Protein AF-A0A7W6RPS6-F1 (afdb_monomer_lite)

Secondary structure (DSSP, 8-state):
-HHHHHHHHHHHHHHTTS-STT-HHHHIIIIIHHHHHHHHHHHHH-BTBEEEEES-SSS--SS-EEEEE-TTT-SBTTB-

Structure (mmCIF, N/CA/C/O backbone):
data_AF-A0A7W6RPS6-F1
#
_entry.id   AF-A0A7W6RPS6-F1
#
loop_
_atom_site.group_PDB
_atom_site.id
_atom_site.type_symbol
_atom_site.label_atom_id
_atom_site.label_alt_id
_atom_site.label_comp_id
_atom_site.label_asym_id
_atom_site.label_entity_id
_atom_site.label_seq_id
_atom_site.pdbx_PDB_ins_code
_atom_site.Cartn_x
_atom_site.Cartn_y
_atom_site.Cartn_z
_atom_site.occupancy
_atom_site.B_iso_or_equiv
_atom_site.auth_seq_id
_atom_site.auth_comp_id
_atom_site.auth_asym_id
_atom_site.auth_atom_id
_atom_site.pdbx_PDB_model_num
ATOM 1 N N . MET A 1 1 ? -3.761 -8.875 -8.751 1.00 86.81 1 MET A N 1
ATOM 2 C CA . MET A 1 1 ? -4.265 -7.495 -8.571 1.00 86.81 1 MET A CA 1
ATOM 3 C C . MET A 1 1 ? -5.751 -7.378 -8.241 1.00 86.81 1 MET A C 1
ATOM 5 O O . MET A 1 1 ? -6.096 -6.567 -7.390 1.00 86.81 1 MET A O 1
ATOM 9 N N . ARG A 1 2 ? -6.656 -8.162 -8.851 1.00 91.81 2 ARG A N 1
ATOM 10 C CA . ARG A 1 2 ? -8.088 -8.130 -8.487 1.00 91.81 2 ARG A CA 1
ATOM 11 C C . ARG A 1 2 ? -8.341 -8.428 -7.000 1.00 91.81 2 ARG A C 1
ATOM 13 O O . ARG A 1 2 ? -9.101 -7.713 -6.359 1.00 91.81 2 ARG A O 1
ATOM 20 N N . ASN A 1 3 ? -7.727 -9.481 -6.463 1.00 95.12 3 ASN A N 1
ATOM 21 C CA . ASN A 1 3 ? -8.000 -9.952 -5.101 1.00 95.12 3 ASN A CA 1
ATOM 22 C C . ASN A 1 3 ? -7.493 -8.971 -4.041 1.00 95.12 3 ASN A C 1
ATOM 24 O O . ASN A 1 3 ? -8.135 -8.768 -3.019 1.00 95.12 3 ASN A O 1
ATOM 28 N N . GLU A 1 4 ? -6.371 -8.320 -4.312 1.00 94.06 4 GLU A N 1
ATOM 29 C CA . GLU A 1 4 ? -5.762 -7.315 -3.454 1.00 94.06 4 GLU A CA 1
ATOM 30 C C . GLU A 1 4 ? -6.634 -6.055 -3.374 1.00 94.06 4 GLU A C 1
ATOM 32 O O . GLU A 1 4 ? -6.833 -5.524 -2.284 1.00 94.06 4 GLU A O 1
ATOM 37 N N . LEU A 1 5 ? -7.215 -5.615 -4.499 1.00 93.38 5 LEU A N 1
ATOM 38 C CA . LEU A 1 5 ? -8.171 -4.501 -4.515 1.00 93.38 5 LEU A CA 1
ATOM 39 C C . LEU A 1 5 ? -9.461 -4.847 -3.767 1.00 93.38 5 LEU A C 1
ATOM 41 O O . LEU A 1 5 ? -9.957 -4.026 -3.001 1.00 93.38 5 LEU A O 1
ATOM 45 N N . LEU A 1 6 ? -9.983 -6.064 -3.953 1.00 96.50 6 LEU A N 1
ATOM 46 C CA . LEU A 1 6 ? -11.169 -6.528 -3.229 1.00 96.50 6 LEU A CA 1
ATOM 47 C C . LEU A 1 6 ? -10.926 -6.609 -1.727 1.00 96.50 6 LEU A C 1
ATOM 49 O O . LEU A 1 6 ? -11.783 -6.188 -0.959 1.00 96.50 6 LEU A O 1
ATOM 53 N N . ARG A 1 7 ? -9.756 -7.101 -1.312 1.00 96.56 7 ARG A N 1
ATOM 54 C CA . ARG A 1 7 ? -9.362 -7.143 0.094 1.00 96.56 7 ARG A CA 1
ATOM 55 C C . ARG A 1 7 ? -9.378 -5.747 0.713 1.00 96.56 7 ARG A C 1
ATOM 57 O O . ARG A 1 7 ? -9.999 -5.547 1.750 1.00 96.56 7 ARG A O 1
ATOM 64 N N . ILE A 1 8 ? -8.737 -4.781 0.048 1.00 96.06 8 ILE A N 1
ATOM 65 C CA . ILE A 1 8 ? -8.722 -3.390 0.511 1.00 96.06 8 ILE A CA 1
ATOM 66 C C . ILE A 1 8 ? -10.150 -2.854 0.587 1.00 96.06 8 ILE A C 1
ATOM 68 O O . ILE A 1 8 ? -10.550 -2.384 1.641 1.00 96.06 8 ILE A O 1
ATOM 72 N N . ALA A 1 9 ? -10.944 -2.974 -0.477 1.00 94.88 9 ALA A N 1
ATOM 73 C CA . ALA A 1 9 ? -12.314 -2.465 -0.492 1.00 94.88 9 ALA A CA 1
ATOM 74 C C . ALA A 1 9 ? -13.209 -3.090 0.597 1.00 94.88 9 ALA A C 1
ATOM 76 O O . ALA A 1 9 ? -14.039 -2.390 1.171 1.00 94.88 9 ALA A O 1
ATOM 77 N N . ALA A 1 10 ? -13.034 -4.382 0.884 1.00 96.88 10 ALA A N 1
ATOM 78 C CA . ALA A 1 10 ? -13.832 -5.107 1.868 1.00 96.88 10 ALA A CA 1
ATOM 79 C C . ALA A 1 10 ? -13.452 -4.772 3.317 1.00 96.88 10 ALA A C 1
ATOM 81 O O . ALA A 1 10 ? -14.333 -4.628 4.157 1.00 96.88 10 ALA A O 1
ATOM 82 N N . GLU A 1 11 ? -12.157 -4.653 3.619 1.00 97.06 11 GLU A N 1
ATOM 83 C CA . GLU A 1 11 ? -11.673 -4.475 4.994 1.00 97.06 11 GLU A CA 1
ATOM 84 C C . GLU A 1 11 ? -11.576 -2.989 5.403 1.00 97.06 11 GLU A C 1
ATOM 86 O O . GLU A 1 11 ? -11.589 -2.667 6.591 1.00 97.06 11 GLU A O 1
ATOM 91 N N . PHE A 1 12 ? -11.484 -2.054 4.449 1.00 94.25 12 PHE A N 1
ATOM 92 C CA . PHE A 1 12 ? -11.097 -0.666 4.738 1.00 94.25 12 PHE A CA 1
ATOM 93 C C . PHE A 1 12 ? -12.052 0.073 5.683 1.00 94.25 12 PHE A C 1
ATOM 95 O O . PHE A 1 12 ? -11.606 0.728 6.624 1.00 94.25 12 PHE A O 1
ATOM 102 N N . THR A 1 13 ? -13.364 -0.039 5.485 1.00 92.06 13 THR A N 1
ATOM 103 C CA . THR A 1 13 ? -14.348 0.664 6.327 1.00 92.06 13 THR A CA 1
ATOM 104 C C . THR A 1 13 ? -14.320 0.194 7.779 1.00 92.06 13 THR A C 1
ATOM 106 O O . THR A 1 13 ? -14.494 1.003 8.685 1.00 92.06 13 THR A O 1
ATOM 109 N N . THR A 1 14 ? -14.060 -1.090 8.019 1.00 96.69 14 THR A N 1
ATOM 110 C CA . THR A 1 14 ? -13.985 -1.656 9.371 1.00 96.69 14 THR A CA 1
ATOM 111 C C . THR A 1 14 ? -12.630 -1.433 10.033 1.00 96.69 14 THR A C 1
ATOM 113 O O . THR A 1 14 ? -12.567 -1.183 11.234 1.00 96.69 14 THR A O 1
ATOM 116 N N . GLU A 1 15 ? -11.537 -1.510 9.275 1.00 97.25 15 GLU A N 1
ATOM 117 C CA . GLU A 1 15 ? -10.186 -1.353 9.825 1.00 97.25 15 GLU A CA 1
ATOM 118 C C . GLU A 1 15 ? -9.853 0.111 10.133 1.00 97.25 15 GLU A C 1
ATOM 120 O O . GLU A 1 15 ? -9.140 0.382 11.094 1.00 97.25 15 GLU A O 1
ATOM 125 N N . THR A 1 16 ? -10.434 1.064 9.396 1.00 96.00 16 THR A N 1
ATOM 126 C CA . THR A 1 16 ? -10.258 2.509 9.652 1.00 96.00 16 THR A CA 1
ATOM 127 C C . THR A 1 16 ? -10.890 2.998 10.955 1.00 96.00 16 THR A C 1
ATOM 129 O O . THR A 1 16 ? -10.535 4.073 11.432 1.00 96.00 16 THR A O 1
ATOM 132 N N . ALA A 1 17 ? -11.790 2.213 11.556 1.00 95.56 17 ALA A N 1
ATOM 133 C CA . ALA A 1 17 ? -12.322 2.472 12.894 1.00 95.56 17 ALA A CA 1
ATOM 134 C C . ALA A 1 17 ? -11.346 2.077 14.021 1.00 95.56 17 ALA A C 1
ATOM 136 O O . ALA A 1 17 ? -11.580 2.418 15.179 1.00 95.56 17 ALA A O 1
ATOM 137 N N . LYS A 1 18 ? -10.279 1.340 13.695 1.00 95.94 18 LYS A N 1
ATOM 138 C CA . LYS A 1 18 ? -9.224 0.915 14.622 1.00 95.94 18 LYS A CA 1
ATOM 139 C C . LYS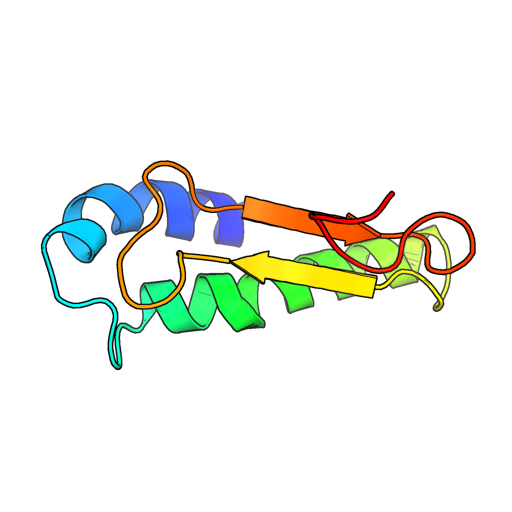 A 1 18 ? -7.989 1.791 14.438 1.00 95.94 18 LYS A C 1
ATOM 141 O O . LYS A 1 18 ? -7.824 2.441 13.404 1.00 95.94 18 LYS A O 1
ATOM 146 N N . ASP A 1 19 ? -7.076 1.744 15.403 1.00 95.44 19 ASP A N 1
ATOM 147 C CA . ASP A 1 19 ? -5.774 2.387 15.248 1.00 95.44 19 ASP A CA 1
ATOM 148 C C . ASP A 1 19 ? -5.014 1.817 14.047 1.00 95.44 19 ASP A C 1
ATOM 150 O O . ASP A 1 19 ? -5.076 0.625 13.739 1.00 95.44 19 ASP A O 1
ATOM 154 N N . ILE A 1 20 ? -4.301 2.699 13.347 1.00 96.38 20 ILE A N 1
ATOM 155 C CA . ILE A 1 20 ? -3.500 2.328 12.175 1.00 96.38 20 ILE A CA 1
ATOM 156 C C . ILE A 1 20 ? -2.200 1.611 12.569 1.00 96.38 20 ILE A C 1
ATOM 158 O O . ILE A 1 20 ? -1.626 0.873 11.763 1.00 96.38 20 ILE A O 1
ATOM 162 N N . THR A 1 21 ? -1.718 1.851 13.790 1.00 94.81 21 THR A N 1
ATOM 163 C CA . THR A 1 21 ? -0.518 1.219 14.344 1.00 94.81 21 THR A CA 1
ATOM 164 C C . THR A 1 21 ? -0.749 -0.282 14.462 1.00 94.81 21 THR A C 1
ATOM 166 O O . THR A 1 21 ? -1.785 -0.712 14.955 1.00 94.81 21 THR A O 1
ATOM 169 N N . ASP A 1 22 ? 0.192 -1.074 13.945 1.00 93.88 22 ASP A N 1
ATOM 170 C CA . ASP A 1 22 ? 0.133 -2.544 13.897 1.00 93.88 22 ASP A CA 1
ATOM 171 C C . ASP A 1 22 ? -1.113 -3.138 13.209 1.00 93.88 22 ASP A C 1
ATOM 173 O O . ASP A 1 22 ? -1.391 -4.335 13.302 1.00 93.88 22 ASP A O 1
ATOM 177 N N . ASN A 1 23 ? -1.844 -2.328 12.436 1.00 97.44 23 ASN A N 1
ATOM 178 C CA . ASN A 1 23 ? -3.005 -2.791 11.695 1.00 97.44 23 ASN A CA 1
ATOM 179 C C . ASN A 1 23 ? -2.600 -3.629 10.470 1.00 97.44 23 ASN A C 1
ATOM 181 O O . ASN A 1 23 ? -1.859 -3.173 9.590 1.00 97.44 23 ASN A O 1
ATOM 185 N N . ALA A 1 24 ? -3.140 -4.846 10.373 1.00 97.94 24 ALA A N 1
ATOM 186 C CA . ALA A 1 24 ? -2.803 -5.792 9.312 1.00 97.94 24 ALA A CA 1
ATOM 187 C C . ALA A 1 24 ? -3.173 -5.287 7.906 1.00 97.94 24 ALA A C 1
ATOM 189 O O . ALA A 1 24 ? -2.409 -5.491 6.955 1.00 97.94 24 ALA A O 1
ATOM 190 N N . LEU A 1 25 ? -4.311 -4.600 7.757 1.00 97.88 25 LEU A N 1
ATOM 191 C CA . LEU A 1 25 ? -4.695 -4.006 6.479 1.00 97.88 25 LEU A CA 1
ATOM 192 C C . LEU A 1 25 ? -3.799 -2.813 6.142 1.00 97.88 25 LEU A C 1
ATOM 194 O O . LEU A 1 25 ? -3.366 -2.685 4.997 1.00 97.88 25 LEU A O 1
ATOM 198 N N . ALA A 1 26 ? -3.460 -1.967 7.118 1.00 97.81 26 ALA A N 1
ATOM 199 C CA . ALA A 1 26 ? -2.537 -0.857 6.890 1.00 97.81 26 ALA A CA 1
ATOM 200 C C . ALA A 1 26 ? -1.161 -1.358 6.418 1.00 97.81 26 ALA A C 1
ATOM 202 O O . ALA A 1 26 ? -0.607 -0.832 5.448 1.00 97.81 26 ALA A O 1
ATOM 203 N N . ALA A 1 27 ? -0.627 -2.412 7.042 1.00 97.81 27 ALA A N 1
ATOM 204 C CA . ALA A 1 27 ? 0.609 -3.062 6.609 1.00 97.81 27 ALA A CA 1
ATOM 205 C C . ALA A 1 27 ? 0.487 -3.630 5.184 1.00 97.81 27 ALA A C 1
ATOM 207 O O . ALA A 1 27 ? 1.387 -3.451 4.356 1.00 97.81 27 ALA A O 1
ATOM 208 N N . PHE A 1 28 ? -0.650 -4.250 4.862 1.00 98.19 28 PHE A N 1
ATOM 209 C CA . PHE A 1 28 ? -0.918 -4.762 3.522 1.00 98.19 28 PHE A CA 1
ATOM 210 C C . PHE A 1 28 ? -0.972 -3.650 2.466 1.00 98.19 28 PHE A C 1
ATOM 212 O O . PHE A 1 28 ? -0.332 -3.776 1.425 1.00 98.19 28 PHE A O 1
ATOM 219 N N . VAL A 1 29 ? -1.664 -2.540 2.725 1.00 97.75 29 VAL A N 1
ATOM 220 C CA . VAL A 1 29 ? -1.705 -1.382 1.813 1.00 97.75 29 VAL A CA 1
ATOM 221 C C . VAL A 1 29 ? -0.318 -0.755 1.656 1.00 97.75 29 VAL A C 1
ATOM 223 O O . VAL A 1 29 ? 0.036 -0.314 0.565 1.00 97.75 29 VAL A O 1
ATOM 226 N N . ARG A 1 30 ?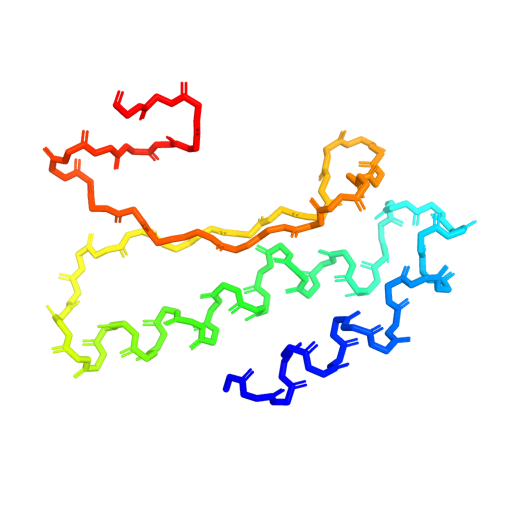 0.490 -0.727 2.720 1.00 97.00 30 ARG A N 1
ATOM 227 C CA . ARG A 1 30 ? 1.833 -0.133 2.694 1.00 97.00 30 ARG A CA 1
ATOM 228 C C . ARG A 1 30 ? 2.859 -0.985 1.942 1.00 97.00 30 ARG A C 1
ATOM 230 O O . ARG A 1 30 ? 3.734 -0.425 1.287 1.00 97.00 30 ARG A O 1
ATOM 237 N N . HIS A 1 31 ? 2.759 -2.313 2.015 1.00 97.38 31 HIS A N 1
ATOM 238 C CA . HIS A 1 31 ? 3.798 -3.215 1.497 1.00 97.38 31 HIS A CA 1
ATOM 239 C C . HIS A 1 31 ? 3.269 -4.299 0.553 1.00 97.38 31 HIS A C 1
ATOM 241 O O . HIS A 1 31 ? 3.827 -4.500 -0.525 1.00 97.38 31 HIS A O 1
ATOM 247 N N . GLY A 1 32 ? 2.181 -4.977 0.920 1.00 97.69 32 GLY A N 1
ATOM 248 C CA . GLY A 1 32 ? 1.624 -6.094 0.151 1.00 97.69 32 GLY A CA 1
ATOM 249 C C . GLY A 1 32 ? 1.058 -5.673 -1.205 1.00 97.69 32 GLY A C 1
ATOM 250 O O . GLY A 1 32 ? 1.524 -6.141 -2.243 1.00 97.69 32 GLY A O 1
ATOM 251 N N . ALA A 1 33 ? 0.091 -4.754 -1.218 1.00 97.50 33 ALA A N 1
ATOM 252 C CA . ALA A 1 33 ? -0.533 -4.290 -2.457 1.00 97.50 33 ALA A CA 1
ATOM 253 C C . ALA A 1 33 ? 0.472 -3.631 -3.428 1.00 97.50 33 ALA A C 1
ATOM 255 O O . ALA A 1 33 ? 0.458 -3.984 -4.609 1.00 97.50 33 ALA A O 1
ATOM 256 N N . PRO A 1 34 ? 1.404 -2.767 -2.976 1.00 97.75 34 PRO A N 1
ATOM 257 C CA . PRO A 1 34 ? 2.477 -2.247 -3.825 1.00 97.75 34 PRO A CA 1
ATOM 258 C C . PRO A 1 34 ? 3.369 -3.336 -4.418 1.00 97.75 34 PRO A C 1
ATOM 260 O O . PRO A 1 34 ? 3.741 -3.231 -5.582 1.00 97.75 34 PRO A O 1
ATOM 263 N N . SER A 1 35 ? 3.676 -4.397 -3.667 1.00 97.56 35 SER A N 1
ATOM 264 C CA . SER A 1 35 ? 4.479 -5.516 -4.180 1.00 97.56 35 SER A CA 1
ATOM 265 C C . SER A 1 35 ? 3.752 -6.275 -5.292 1.00 97.56 35 SER A C 1
ATOM 267 O O . SER A 1 35 ? 4.354 -6.597 -6.315 1.00 97.56 35 SER A O 1
ATOM 269 N N . ALA A 1 36 ? 2.442 -6.497 -5.142 1.00 97.00 36 ALA A N 1
ATOM 270 C CA . ALA A 1 36 ? 1.625 -7.126 -6.179 1.00 97.00 36 ALA A CA 1
ATOM 271 C C . ALA A 1 36 ? 1.560 -6.270 -7.456 1.00 97.00 36 ALA A C 1
ATOM 273 O O . ALA A 1 36 ? 1.707 -6.792 -8.561 1.00 97.00 36 ALA A O 1
ATOM 274 N N . VAL A 1 37 ? 1.399 -4.949 -7.316 1.00 96.94 37 VAL A N 1
ATOM 275 C CA . VAL A 1 37 ? 1.441 -4.018 -8.455 1.00 96.94 37 VAL A CA 1
ATOM 276 C C . VAL A 1 37 ? 2.830 -4.006 -9.098 1.00 96.94 37 VAL A C 1
ATOM 278 O O . VAL A 1 37 ? 2.928 -4.077 -10.320 1.00 96.94 37 VAL A O 1
ATOM 281 N N . LYS A 1 38 ? 3.905 -3.975 -8.300 1.00 96.88 38 LYS A N 1
ATOM 282 C CA . LYS A 1 38 ? 5.295 -3.994 -8.779 1.00 96.88 38 LYS A CA 1
ATOM 283 C C . LYS A 1 38 ? 5.581 -5.209 -9.653 1.00 96.88 38 LYS A C 1
ATOM 285 O O . LYS A 1 38 ? 6.152 -5.037 -10.720 1.00 96.88 38 LYS A O 1
ATOM 290 N N . ALA A 1 39 ? 5.138 -6.398 -9.245 1.00 96.44 39 ALA A N 1
ATOM 291 C CA . ALA A 1 39 ? 5.327 -7.616 -10.031 1.00 96.44 39 ALA A CA 1
ATOM 292 C C . ALA A 1 39 ? 4.686 -7.519 -11.428 1.00 96.44 39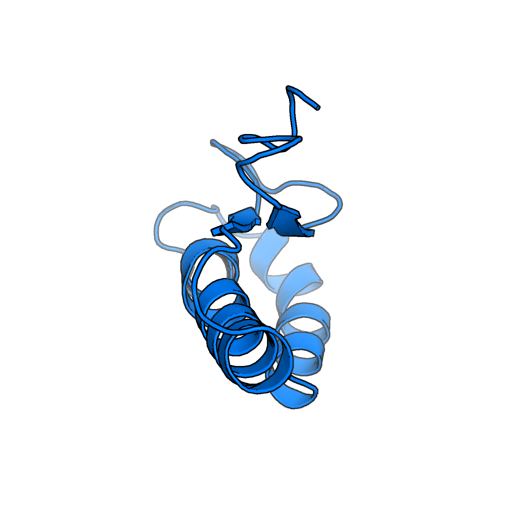 ALA A C 1
ATOM 294 O O . ALA A 1 39 ? 5.287 -7.930 -12.417 1.00 96.44 39 ALA A O 1
ATOM 295 N N . VAL A 1 40 ? 3.488 -6.931 -11.521 1.00 96.25 40 VAL A N 1
ATOM 296 C CA . VAL A 1 40 ? 2.805 -6.709 -12.807 1.00 96.25 40 VAL A CA 1
ATOM 297 C C . VAL A 1 40 ? 3.532 -5.656 -13.644 1.00 96.25 40 VAL A C 1
ATOM 299 O O . VAL A 1 40 ? 3.774 -5.876 -14.827 1.00 96.25 40 VAL A O 1
ATOM 302 N N . VAL A 1 41 ? 3.891 -4.522 -13.037 1.00 96.12 41 VAL A N 1
ATOM 303 C CA . VAL A 1 41 ? 4.587 -3.423 -13.723 1.00 96.12 41 VAL A CA 1
ATOM 304 C C . VAL A 1 41 ? 5.935 -3.889 -14.269 1.00 96.12 41 VAL A C 1
ATOM 306 O O . VAL A 1 41 ? 6.225 -3.652 -15.438 1.00 96.12 41 VAL A O 1
ATOM 309 N N . ASP A 1 42 ? 6.721 -4.603 -13.465 1.00 96.50 42 ASP A N 1
ATOM 310 C CA . ASP A 1 42 ? 8.021 -5.129 -13.885 1.00 96.50 42 ASP A CA 1
ATOM 311 C C . ASP A 1 42 ? 7.893 -6.135 -15.029 1.00 96.50 42 ASP A C 1
ATOM 313 O O . ASP A 1 42 ? 8.703 -6.120 -15.953 1.00 96.50 42 ASP A O 1
ATOM 317 N N . GLY A 1 43 ? 6.867 -6.992 -14.998 1.00 96.56 43 GLY A N 1
ATOM 318 C CA . GLY A 1 43 ? 6.620 -7.960 -16.066 1.00 96.56 43 GLY A CA 1
ATOM 319 C C . GLY A 1 43 ? 6.237 -7.318 -17.403 1.00 96.56 43 GLY A C 1
ATOM 320 O O . GLY A 1 43 ? 6.532 -7.883 -18.451 1.00 96.56 43 GLY A O 1
ATOM 321 N N . LEU A 1 44 ? 5.597 -6.146 -17.379 1.00 95.62 44 LEU A N 1
ATOM 322 C CA . LEU A 1 44 ? 5.139 -5.446 -18.584 1.00 95.62 44 LEU A CA 1
ATOM 323 C C . LEU A 1 44 ? 6.162 -4.449 -19.134 1.00 95.62 44 LEU A C 1
ATOM 325 O O . LEU A 1 44 ? 6.255 -4.277 -20.347 1.00 95.62 44 LEU A O 1
ATOM 329 N N . PHE A 1 45 ? 6.902 -3.774 -18.255 1.00 94.56 45 PHE A N 1
ATOM 330 C CA . PHE A 1 45 ? 7.729 -2.619 -18.617 1.00 94.56 45 PHE A CA 1
ATOM 331 C C . PHE A 1 45 ? 9.202 -2.763 -18.212 1.00 94.56 45 PHE A C 1
ATOM 333 O O . PHE A 1 45 ? 9.990 -1.851 -18.456 1.00 94.56 45 PHE A O 1
ATOM 340 N N . GLY A 1 46 ? 9.584 -3.893 -17.612 1.00 92.94 46 GLY A N 1
ATOM 341 C CA . GLY A 1 46 ? 10.909 -4.098 -17.038 1.00 92.94 46 GLY A CA 1
ATOM 342 C C . GLY A 1 46 ? 11.082 -3.419 -15.678 1.00 92.94 46 GLY A C 1
ATOM 343 O O . GLY A 1 46 ? 10.211 -2.703 -15.177 1.00 92.94 46 GLY A O 1
ATOM 344 N N . SER A 1 47 ? 12.235 -3.654 -15.052 1.00 90.62 47 SER A N 1
ATOM 345 C CA . SER A 1 47 ? 12.575 -3.014 -13.785 1.00 90.62 47 SER A CA 1
ATOM 346 C C . SER A 1 47 ? 12.898 -1.530 -13.992 1.00 90.62 47 SER A C 1
ATOM 348 O O . SER A 1 47 ? 13.543 -1.138 -14.959 1.00 90.62 47 SER A O 1
ATOM 350 N N . GLY A 1 48 ? 12.457 -0.682 -13.062 1.00 91.12 48 GLY A N 1
ATOM 351 C CA . GLY A 1 48 ? 12.786 0.748 -13.084 1.00 91.12 48 GLY A CA 1
ATOM 352 C C . GLY A 1 48 ? 11.706 1.627 -12.473 1.00 91.12 48 GLY A C 1
ATOM 353 O O . GLY A 1 48 ? 12.014 2.654 -11.878 1.00 91.12 48 GLY A O 1
ATOM 354 N N . PHE A 1 49 ? 10.448 1.194 -12.526 1.00 94.19 49 PHE A N 1
ATOM 355 C CA . PHE A 1 49 ? 9.367 1.892 -11.840 1.00 94.19 49 PHE A CA 1
ATOM 356 C C . PHE A 1 49 ? 9.424 1.661 -10.331 1.00 94.19 49 PHE A C 1
ATOM 358 O O . PHE A 1 49 ? 9.661 0.550 -9.851 1.00 94.19 49 PHE A O 1
ATOM 365 N N . LYS A 1 50 ? 9.154 2.716 -9.565 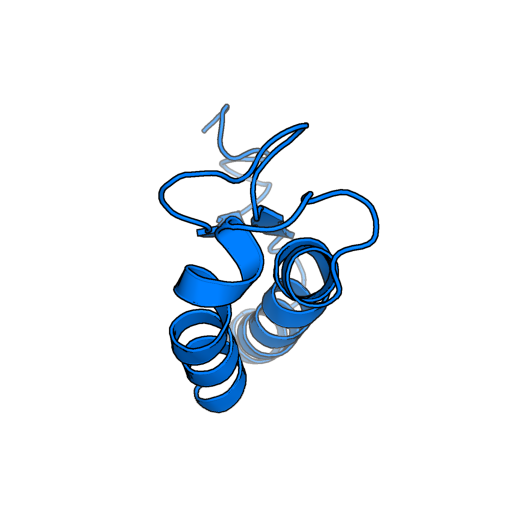1.00 95.00 50 LYS A N 1
ATOM 366 C CA . LYS A 1 50 ? 9.007 2.661 -8.112 1.00 95.00 50 LYS A CA 1
ATOM 367 C C . LYS A 1 50 ? 7.527 2.571 -7.772 1.00 95.00 50 LYS A C 1
ATOM 369 O O . LYS A 1 50 ? 6.759 3.447 -8.147 1.00 95.00 50 LYS A O 1
ATOM 374 N N . VAL A 1 51 ? 7.133 1.550 -7.021 1.00 96.25 51 VAL A N 1
ATOM 375 C CA . VAL A 1 51 ? 5.738 1.366 -6.604 1.00 96.25 51 VAL A CA 1
ATOM 376 C C . VAL A 1 51 ? 5.631 1.545 -5.098 1.00 96.25 51 VAL A C 1
ATOM 378 O O . VAL A 1 51 ? 6.411 0.966 -4.345 1.00 96.25 51 VAL A O 1
ATOM 381 N N . VAL A 1 52 ? 4.695 2.383 -4.657 1.00 96.62 52 VAL A N 1
ATOM 382 C CA . VAL A 1 52 ? 4.513 2.746 -3.244 1.00 96.62 52 VAL A CA 1
ATOM 383 C C . VAL A 1 52 ? 3.033 2.731 -2.906 1.00 96.62 52 VAL A C 1
ATOM 385 O O . VAL A 1 52 ? 2.216 3.136 -3.727 1.00 96.62 52 VAL A O 1
ATOM 388 N N . GLY A 1 53 ? 2.690 2.310 -1.692 1.00 96.69 53 GLY A N 1
ATOM 389 C CA . GLY A 1 53 ? 1.335 2.411 -1.162 1.00 96.69 53 GLY A CA 1
ATOM 390 C C . GLY A 1 53 ? 1.297 3.153 0.161 1.00 96.69 53 GLY A C 1
ATOM 391 O O . GLY A 1 53 ? 2.266 3.147 0.924 1.00 96.69 53 GLY A O 1
ATOM 392 N N . SER A 1 54 ? 0.168 3.799 0.432 1.00 96.69 54 SER A N 1
ATOM 393 C CA . SER A 1 54 ? -0.070 4.519 1.675 1.00 96.69 54 SER A CA 1
ATOM 394 C C . SER A 1 54 ? -1.488 4.275 2.187 1.00 96.69 54 SER A C 1
ATOM 396 O O . SER A 1 54 ? -2.453 4.662 1.522 1.00 96.69 54 SER A O 1
ATOM 398 N N . PRO A 1 55 ? -1.634 3.694 3.391 1.00 97.12 55 PRO A N 1
ATOM 399 C CA . PRO A 1 55 ? -2.893 3.720 4.132 1.00 97.12 55 PRO A CA 1
ATOM 400 C C . PRO A 1 55 ? -3.111 5.052 4.871 1.00 97.12 55 PRO A C 1
ATOM 402 O O . PRO A 1 55 ? -4.154 5.239 5.488 1.00 97.12 55 PRO A O 1
ATOM 405 N N . GLY A 1 56 ? -2.126 5.958 4.853 1.00 95.44 56 GLY A N 1
ATOM 406 C CA . GLY A 1 56 ? -2.015 7.107 5.752 1.00 95.44 56 GLY A CA 1
ATOM 407 C C . GLY A 1 56 ? -0.698 7.104 6.541 1.00 95.44 56 GLY A C 1
ATOM 408 O O . GLY A 1 56 ? 0.069 6.132 6.512 1.00 95.44 56 GLY A O 1
ATOM 409 N N . HIS A 1 57 ? -0.403 8.213 7.220 1.00 91.44 57 HIS A N 1
ATOM 410 C CA . HIS A 1 57 ? 0.793 8.388 8.051 1.00 91.44 57 HIS A CA 1
ATOM 411 C C . HIS A 1 57 ? 0.381 8.964 9.409 1.00 91.44 57 HIS A C 1
ATOM 413 O O . HIS A 1 57 ? -0.191 10.050 9.466 1.00 91.44 57 HIS A O 1
ATOM 419 N N . GLY A 1 58 ? 0.609 8.213 10.489 1.00 89.38 58 GLY A N 1
ATOM 420 C CA . GLY A 1 58 ? 0.112 8.528 11.836 1.00 89.38 58 GLY A CA 1
ATOM 421 C C . GLY A 1 58 ? -1.379 8.228 12.029 1.00 89.38 58 GLY A C 1
ATOM 422 O O . GLY A 1 58 ? -1.740 7.589 13.004 1.00 89.38 58 GLY A O 1
ATOM 423 N N . ASN A 1 59 ? -2.219 8.599 11.061 1.00 94.44 59 ASN A N 1
ATOM 424 C CA . ASN A 1 59 ? -3.649 8.286 11.011 1.00 94.44 59 ASN A CA 1
ATOM 425 C C . ASN A 1 59 ? -4.030 7.689 9.652 1.00 94.44 59 ASN A C 1
ATOM 427 O O . ASN A 1 59 ? -3.290 7.838 8.674 1.00 94.44 59 ASN A O 1
ATOM 431 N N . TRP A 1 60 ? -5.205 7.059 9.579 1.00 97.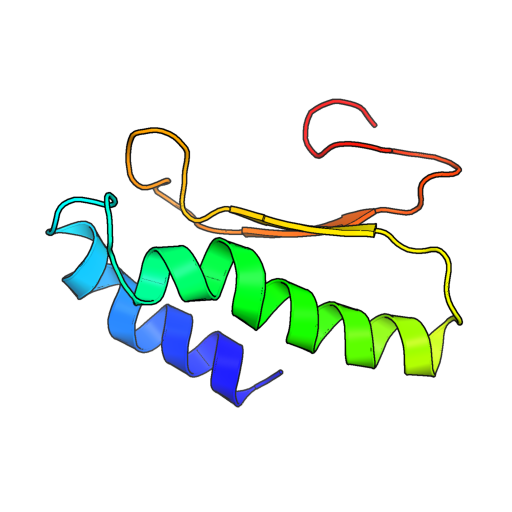25 60 TRP A N 1
ATOM 432 C CA . TRP A 1 60 ? -5.791 6.608 8.317 1.00 97.25 60 TRP A CA 1
ATOM 433 C C . TRP A 1 60 ? -6.028 7.779 7.361 1.00 97.25 60 TRP A C 1
ATOM 435 O O . TRP A 1 60 ? -6.598 8.809 7.724 1.00 97.25 60 TRP A O 1
ATOM 445 N N . ALA A 1 61 ? -5.610 7.614 6.109 1.00 94.94 61 ALA A N 1
ATOM 446 C CA . ALA A 1 61 ? -6.057 8.480 5.032 1.00 94.94 61 ALA A CA 1
ATOM 447 C C . ALA A 1 61 ? -7.543 8.214 4.762 1.00 94.94 61 ALA A C 1
ATOM 449 O O . ALA A 1 61 ? -7.985 7.073 4.834 1.00 94.94 61 ALA A O 1
ATOM 450 N N . ARG A 1 62 ? -8.313 9.238 4.369 1.00 92.69 62 ARG A N 1
ATOM 451 C CA . ARG A 1 62 ? -9.699 9.015 3.908 1.00 92.69 62 ARG A CA 1
ATOM 452 C C . ARG A 1 62 ? -9.765 8.140 2.657 1.00 92.69 62 ARG A C 1
ATOM 454 O O . ARG A 1 62 ? -10.743 7.432 2.459 1.00 92.69 62 ARG A O 1
ATOM 461 N N . ILE A 1 63 ? -8.740 8.228 1.811 1.00 93.12 63 ILE A N 1
ATOM 462 C CA . ILE A 1 63 ? -8.606 7.443 0.586 1.00 93.12 63 ILE A CA 1
ATOM 463 C C . ILE A 1 63 ? -7.183 6.868 0.575 1.00 93.12 63 ILE A C 1
ATOM 465 O O . ILE A 1 63 ? -6.226 7.639 0.447 1.00 93.12 63 ILE A O 1
ATOM 469 N N . PRO A 1 64 ? -7.015 5.545 0.748 1.00 94.75 64 PRO A N 1
ATOM 470 C CA . PRO A 1 64 ? -5.715 4.905 0.651 1.00 94.75 64 PRO A CA 1
ATOM 471 C C . PRO A 1 64 ? -5.312 4.841 -0.824 1.00 94.75 64 PRO A C 1
ATOM 473 O O . PRO A 1 64 ? -6.166 4.794 -1.712 1.00 94.75 64 PRO A O 1
ATOM 476 N N . TRP A 1 65 ? -4.015 4.818 -1.108 1.00 95.81 65 TRP A N 1
ATOM 477 C CA . TRP A 1 65 ? -3.539 4.813 -2.491 1.00 95.81 65 TRP A CA 1
ATOM 478 C C . TRP A 1 65 ? -2.365 3.868 -2.705 1.00 95.81 65 TRP A C 1
ATOM 480 O O . TRP A 1 65 ? -1.603 3.570 -1.786 1.00 95.81 65 TRP A O 1
ATOM 490 N N . VAL A 1 66 ? -2.217 3.427 -3.954 1.00 96.31 66 VAL A N 1
ATOM 491 C CA . VAL A 1 66 ? -1.032 2.752 -4.490 1.00 96.31 66 VAL A CA 1
ATOM 492 C C . VAL A 1 66 ? -0.649 3.480 -5.775 1.00 96.31 66 VAL A C 1
ATOM 494 O O . VAL A 1 66 ? -1.503 3.708 -6.628 1.00 96.31 66 VAL A O 1
ATOM 497 N N . ALA A 1 67 ? 0.613 3.876 -5.898 1.00 95.06 67 ALA A N 1
ATOM 498 C CA . ALA A 1 67 ? 1.120 4.681 -7.000 1.00 95.06 67 ALA A CA 1
ATOM 499 C C . ALA A 1 67 ? 2.334 4.020 -7.656 1.00 95.06 67 ALA A C 1
ATOM 501 O O . ALA A 1 67 ? 3.149 3.385 -6.983 1.00 95.06 67 ALA A O 1
ATOM 502 N N . VAL A 1 68 ? 2.452 4.209 -8.971 1.00 94.69 68 VAL A N 1
ATOM 503 C CA . VAL A 1 68 ? 3.580 3.776 -9.800 1.00 94.69 68 VAL A CA 1
ATOM 504 C C . VAL A 1 68 ? 4.294 5.031 -10.291 1.00 94.69 68 VAL A C 1
ATOM 506 O O . VAL A 1 68 ? 3.705 5.851 -10.988 1.00 94.69 68 VAL A O 1
ATOM 509 N N . PHE A 1 69 ? 5.557 5.190 -9.917 1.00 94.00 69 PHE A N 1
ATOM 510 C CA . PHE A 1 69 ? 6.391 6.333 -10.268 1.00 94.00 69 PHE A CA 1
ATOM 511 C C . PHE A 1 69 ? 7.458 5.911 -11.267 1.00 94.00 69 PHE A C 1
ATOM 513 O O . PHE A 1 69 ? 8.118 4.890 -11.069 1.00 94.00 69 PHE A O 1
ATOM 520 N N . ASN A 1 70 ? 7.662 6.720 -12.306 1.00 90.69 70 ASN A N 1
ATOM 521 C CA . ASN A 1 70 ? 8.859 6.646 -13.133 1.00 90.69 70 ASN A CA 1
ATOM 522 C C . ASN A 1 70 ? 9.934 7.551 -12.508 1.00 90.69 70 ASN A C 1
ATOM 524 O O . ASN A 1 70 ? 9.785 8.771 -12.609 1.00 90.69 70 ASN A O 1
ATOM 528 N N . PRO A 1 71 ? 11.013 7.007 -11.910 1.00 85.94 71 PRO A N 1
ATOM 529 C CA . PRO A 1 71 ? 12.025 7.808 -11.223 1.00 85.94 71 PRO A CA 1
ATOM 530 C C . PRO A 1 71 ? 12.741 8.831 -12.109 1.00 85.94 71 PRO A C 1
ATOM 532 O O . PRO A 1 71 ? 13.308 9.777 -11.573 1.00 85.94 71 PRO A O 1
ATOM 535 N N . ALA A 1 72 ? 12.705 8.671 -13.438 1.00 83.75 72 ALA A N 1
ATOM 536 C CA . ALA A 1 72 ? 13.252 9.650 -14.379 1.00 83.75 72 ALA A CA 1
ATOM 537 C C . ALA A 1 72 ? 12.425 10.950 -14.457 1.00 83.75 72 ALA A C 1
ATOM 539 O O . ALA A 1 72 ? 12.925 11.956 -14.949 1.00 83.75 72 ALA A O 1
ATOM 540 N N . ILE A 1 73 ? 11.171 10.925 -13.993 1.00 79.88 73 ILE A N 1
ATOM 541 C CA . ILE A 1 73 ? 10.228 12.054 -14.043 1.00 79.88 73 ILE A CA 1
ATOM 542 C C . ILE A 1 73 ? 9.816 12.464 -12.624 1.00 79.88 73 ILE A C 1
ATOM 544 O O . ILE A 1 73 ? 9.865 13.633 -12.270 1.00 79.88 73 ILE A O 1
ATOM 548 N N . THR A 1 74 ? 9.443 11.498 -11.783 1.00 76.62 74 THR A N 1
ATOM 549 C CA . THR A 1 74 ? 8.933 11.733 -10.429 1.00 76.62 74 THR A CA 1
ATOM 550 C C . THR A 1 74 ? 9.420 10.649 -9.475 1.00 76.62 74 THR A C 1
ATOM 552 O O . THR A 1 74 ? 9.455 9.462 -9.800 1.00 76.62 74 THR A O 1
ATOM 555 N N . THR A 1 75 ? 9.805 11.045 -8.264 1.00 70.56 75 THR A N 1
ATOM 556 C CA . THR A 1 75 ? 10.361 10.118 -7.263 1.00 70.56 75 THR A CA 1
ATOM 557 C C . THR A 1 75 ? 9.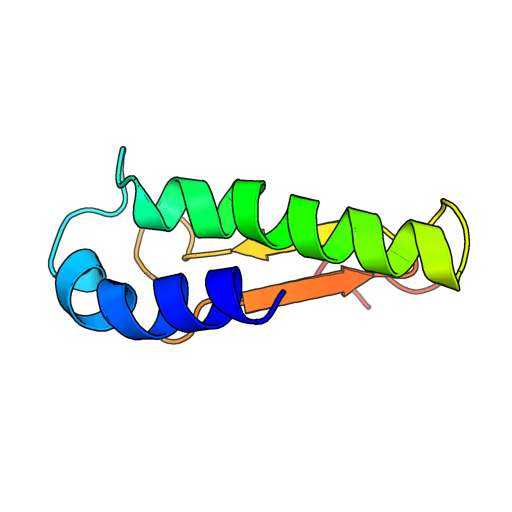469 9.946 -6.030 1.00 70.56 75 THR A C 1
ATOM 559 O O . THR A 1 75 ? 9.636 8.960 -5.289 1.00 70.56 75 THR A O 1
ATOM 562 N N . THR A 1 76 ? 8.510 10.856 -5.805 1.00 67.62 76 THR A N 1
ATOM 563 C CA . THR A 1 76 ? 7.550 10.816 -4.689 1.00 67.62 76 THR A CA 1
ATOM 564 C C . THR A 1 76 ? 6.173 11.346 -5.096 1.00 67.62 76 THR A C 1
ATOM 566 O O . THR A 1 76 ? 6.058 12.215 -5.949 1.00 67.62 76 THR A O 1
ATOM 569 N N . ALA A 1 77 ? 5.120 10.902 -4.397 1.00 68.56 77 ALA A N 1
ATOM 570 C CA . ALA A 1 77 ? 3.744 11.380 -4.604 1.00 68.56 77 ALA A CA 1
ATOM 571 C C . ALA A 1 77 ? 3.571 12.906 -4.444 1.00 68.56 77 ALA A C 1
ATOM 573 O O . ALA A 1 77 ? 2.586 13.471 -4.900 1.00 68.56 77 ALA A O 1
ATOM 574 N N . THR A 1 78 ? 4.507 13.559 -3.753 1.00 68.31 78 THR A N 1
ATOM 575 C CA . THR A 1 78 ? 4.477 14.990 -3.424 1.00 68.31 78 THR A CA 1
ATOM 576 C C . THR A 1 78 ? 5.432 15.832 -4.266 1.00 68.31 78 THR A C 1
ATOM 578 O O . THR A 1 78 ? 5.472 17.047 -4.090 1.00 68.31 78 THR A O 1
ATOM 581 N N . ARG A 1 79 ? 6.229 15.210 -5.141 1.00 58.44 79 ARG A N 1
ATOM 582 C CA . ARG A 1 79 ? 7.147 15.890 -6.060 1.00 58.44 79 ARG A CA 1
ATOM 583 C C . ARG A 1 79 ? 7.145 15.155 -7.394 1.00 58.44 79 ARG A C 1
ATOM 585 O O . ARG A 1 79 ? 7.746 14.084 -7.523 1.00 58.44 79 ARG A O 1
ATOM 592 N N . GLY A 1 80 ? 6.470 15.739 -8.370 1.00 53.75 80 GLY A N 1
ATOM 593 C CA . GLY A 1 80 ? 6.444 15.291 -9.756 1.00 53.75 80 GLY A CA 1
ATOM 594 C C . GLY A 1 80 ? 6.538 16.468 -10.699 1.00 53.75 80 GLY A C 1
ATOM 595 O O . GLY A 1 80 ? 6.315 17.605 -10.224 1.00 53.75 80 GLY A O 1
#

Radius of gyration: 13.21 Å; chains: 1; bounding box: 28×26×34 Å

Foldseek 3Di:
DVVLVVVCVVCVVVQLVDFLVVRPSQVCQFPVVQVVVQVVCCVVPNPQKDKGWGCDDRHGDPDTDIDIDRVVQDDDPVGD

Sequence (80 aa):
MRNELLRIAAEFTTETAKDITDNALAAFVRHGAPSAVKAVVDGLFGSGFKVVGSPGHGNWARIPWVAVFNPAITTTATRG

pLDDT: mean 92.38, std 8.94, range [53.75, 98.19]

Organism: NCBI:txid57676

InterPro domains:
  IPR021961 Type IV methyl-directed restriction enzyme EcoKMcrB subunit, DNA-binding domain [PF12102] (8-80)